Protein AF-A0A5Q4EK01-F1 (afdb_monomer_lite)

Sequence (130 aa):
MYFKLKILYYLMVVKFTKWLYQNKLSDIPKIRFRSLIRHLKDSPYYRSLLKPNPVLGHFPLMDKQTFMQHFNAINTCGLKLDECMEVAQKAEQSRDFSPMIKGISVGLSTGTSGNRGVFLVSEKERAVWV

Radius of gyration: 17.1 Å; chains: 1; bounding box: 43×36×44 Å

Foldseek 3Di:
DVLVVLLVVLVVVVVVVCVVCVPPVVCVVVVVVVVVVVLLCLQQVSVVQDDVPDDPVSDDDDDQVNCLVCVCRGDSVNDDSVVLCVLQVVCVVVVPQPDDDVQKGKYWDDDPPPDTGIDIHHSNRVSNVD

Secondary structure (DSSP, 8-state):
-HHHHHHHHHHHHHHHHHHHHTT-TTTHHHHHHHHHHHHHTTSHHHHHH--SS--GGGSPP--HHHHHHTHHHH-TT---HHHHHHHHHHHHHH-----EETTEEEEEE--SSS--EEEEE-HHHHHHH-

Structure (mmCIF, N/CA/C/O backbone):
data_AF-A0A5Q4EK01-F1
#
_entry.id   AF-A0A5Q4EK01-F1
#
loop_
_atom_site.group_PDB
_atom_site.id
_atom_site.type_symbol
_atom_site.label_atom_id
_atom_site.label_alt_id
_atom_site.label_comp_id
_atom_site.label_asym_id
_atom_site.label_entity_id
_atom_site.label_seq_id
_atom_site.pdbx_PDB_ins_code
_atom_site.Cartn_x
_atom_site.Cartn_y
_atom_site.Cartn_z
_atom_site.occupancy
_atom_site.B_iso_or_equiv
_atom_site.auth_seq_id
_atom_site.auth_comp_id
_a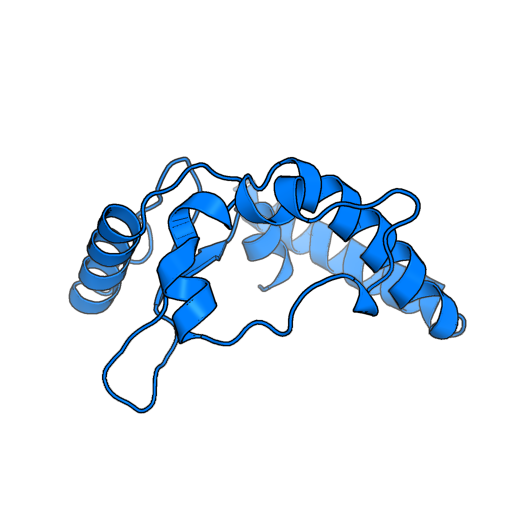tom_site.auth_asym_id
_atom_site.auth_atom_id
_atom_site.pdbx_PDB_model_num
ATOM 1 N N . MET A 1 1 ? 4.615 -13.781 19.307 1.00 59.12 1 MET A N 1
ATOM 2 C CA . MET A 1 1 ? 6.042 -14.190 19.281 1.00 59.12 1 MET A CA 1
ATOM 3 C C . MET A 1 1 ? 6.627 -14.249 17.862 1.00 59.12 1 MET A C 1
ATOM 5 O O . MET A 1 1 ? 7.748 -13.802 17.673 1.00 59.12 1 MET A O 1
ATOM 9 N N . TYR A 1 2 ? 5.862 -14.673 16.848 1.00 83.44 2 TYR A N 1
ATOM 10 C CA . TYR A 1 2 ? 6.329 -14.778 15.453 1.00 83.44 2 TYR A CA 1
ATOM 11 C C . TYR A 1 2 ? 6.664 -13.451 14.737 1.00 83.44 2 TYR A C 1
ATOM 13 O O . TYR A 1 2 ? 7.574 -13.423 13.916 1.00 83.44 2 TYR A O 1
ATOM 21 N N . PHE A 1 3 ? 5.992 -12.335 15.052 1.00 86.19 3 PHE A N 1
ATOM 22 C CA . PHE A 1 3 ? 6.230 -11.060 14.352 1.00 86.19 3 PHE A CA 1
ATOM 23 C C . PHE A 1 3 ? 7.625 -10.461 14.618 1.00 86.19 3 PHE A C 1
ATOM 25 O O . PHE A 1 3 ? 8.285 -10.004 13.693 1.00 86.19 3 PHE A O 1
ATOM 32 N N . LYS A 1 4 ? 8.133 -10.536 15.859 1.00 88.81 4 LYS A N 1
ATOM 33 C CA . LYS A 1 4 ? 9.485 -10.048 16.202 1.00 88.81 4 LYS A CA 1
ATOM 34 C C . LYS A 1 4 ? 10.589 -10.805 15.452 1.00 88.81 4 LYS A C 1
ATOM 36 O O . LYS A 1 4 ? 11.578 -10.208 15.044 1.00 88.81 4 LYS A O 1
ATOM 41 N N . LEU A 1 5 ? 10.392 -12.103 15.213 1.00 91.81 5 LEU A N 1
ATOM 42 C CA . LEU A 1 5 ? 11.295 -12.902 14.381 1.00 91.81 5 LEU A CA 1
ATOM 43 C C . LEU A 1 5 ? 11.254 -12.453 12.914 1.00 91.81 5 LEU A C 1
ATOM 45 O O . LEU A 1 5 ? 12.302 -12.396 12.277 1.00 91.81 5 LEU A O 1
ATOM 49 N N . LYS A 1 6 ? 10.076 -12.071 12.392 1.00 90.62 6 LYS A N 1
ATOM 50 C CA . LYS A 1 6 ? 9.957 -11.478 11.048 1.00 90.62 6 LYS A CA 1
ATOM 51 C C . LYS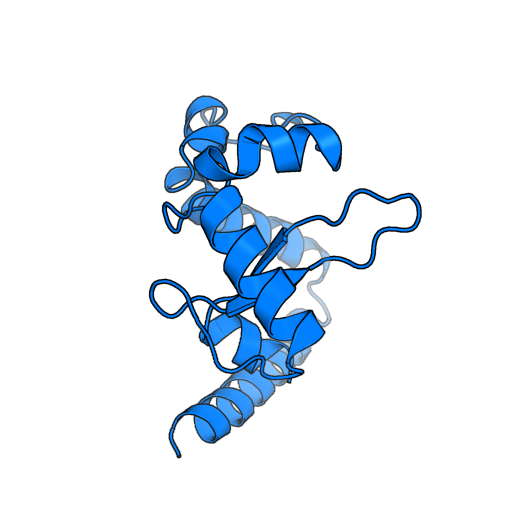 A 1 6 ? 10.744 -10.169 10.944 1.00 90.62 6 LYS A C 1
ATOM 53 O O . LYS A 1 6 ? 11.432 -9.992 9.947 1.00 90.62 6 LYS A O 1
ATOM 58 N N . ILE A 1 7 ? 10.699 -9.305 11.964 1.00 91.62 7 ILE A N 1
ATOM 59 C CA . ILE A 1 7 ? 11.505 -8.068 12.003 1.00 91.62 7 ILE A CA 1
ATOM 60 C C . ILE A 1 7 ? 12.997 -8.405 11.896 1.00 91.62 7 ILE A C 1
ATOM 62 O O . ILE A 1 7 ? 13.680 -7.915 11.000 1.00 91.62 7 ILE A O 1
ATOM 66 N N . LEU A 1 8 ? 13.500 -9.305 12.749 1.00 91.69 8 LEU A N 1
ATOM 67 C CA . LEU A 1 8 ? 14.913 -9.695 12.721 1.00 91.69 8 LEU A CA 1
ATOM 68 C C . LEU A 1 8 ? 15.318 -10.299 11.366 1.00 91.69 8 LEU A C 1
ATOM 70 O O . LEU A 1 8 ? 16.369 -9.964 10.818 1.00 91.69 8 LEU A O 1
ATOM 74 N N . TYR A 1 9 ? 14.467 -11.158 10.806 1.00 92.88 9 TYR A N 1
ATOM 75 C CA . TYR A 1 9 ? 14.664 -11.732 9.480 1.00 92.88 9 TYR A CA 1
ATOM 76 C C . TYR A 1 9 ? 14.763 -10.648 8.398 1.00 92.88 9 TYR A C 1
ATOM 78 O O . TYR A 1 9 ? 15.738 -10.623 7.643 1.00 92.88 9 TYR A O 1
ATOM 86 N N . TYR A 1 10 ? 13.801 -9.722 8.333 1.00 91.75 10 TYR A N 1
ATOM 87 C CA . TYR A 1 10 ? 13.805 -8.669 7.319 1.00 91.75 10 TYR A CA 1
ATOM 88 C C . TYR A 1 10 ? 14.944 -7.666 7.518 1.00 91.75 10 TYR A C 1
ATOM 90 O O . TYR A 1 10 ? 15.518 -7.222 6.524 1.00 91.75 10 TYR A O 1
ATOM 98 N N . LEU A 1 11 ? 15.363 -7.393 8.756 1.00 91.25 11 LEU A N 1
ATOM 99 C CA . LEU A 1 11 ? 16.566 -6.611 9.040 1.00 91.25 11 LEU A CA 1
ATOM 100 C C . LEU A 1 11 ? 17.815 -7.263 8.428 1.00 91.25 11 LEU A C 1
ATOM 102 O O . LEU A 1 11 ? 18.611 -6.584 7.772 1.00 91.25 11 LEU A O 1
ATOM 106 N N . MET A 1 12 ? 17.981 -8.578 8.600 1.00 92.31 12 MET A N 1
ATOM 107 C CA . MET A 1 12 ? 19.090 -9.318 7.987 1.00 92.31 12 MET A CA 1
ATOM 108 C C . MET A 1 12 ? 19.013 -9.276 6.458 1.00 92.31 12 MET A C 1
ATOM 110 O O . MET A 1 12 ? 20.018 -8.984 5.809 1.00 92.31 12 MET A O 1
ATOM 114 N N . VAL A 1 13 ? 17.826 -9.478 5.875 1.00 90.31 13 VAL A N 1
ATOM 115 C CA . VAL A 1 13 ? 17.609 -9.385 4.420 1.00 90.31 13 VAL A CA 1
ATOM 116 C C . VAL A 1 13 ? 17.983 -7.998 3.891 1.00 90.31 13 VAL A C 1
ATOM 118 O O . VAL A 1 13 ? 18.700 -7.896 2.894 1.00 90.31 13 VAL A O 1
ATOM 121 N N . VAL A 1 14 ? 17.551 -6.920 4.549 1.00 88.06 14 VAL A N 1
ATOM 122 C CA . VAL A 1 14 ? 17.865 -5.542 4.137 1.00 88.06 14 VAL A CA 1
ATOM 123 C C . VAL A 1 14 ? 19.367 -5.270 4.231 1.00 88.06 14 VAL A C 1
ATOM 125 O O . VAL A 1 14 ? 19.947 -4.719 3.295 1.00 88.06 14 VAL A O 1
ATOM 128 N N . LYS A 1 15 ? 20.033 -5.695 5.312 1.00 89.00 15 LYS A N 1
ATOM 129 C CA . LYS A 1 15 ? 21.488 -5.522 5.464 1.00 89.00 15 LYS A CA 1
ATOM 130 C C . LYS A 1 15 ? 22.274 -6.300 4.412 1.00 89.00 15 LYS A C 1
ATOM 132 O O . LYS A 1 15 ? 23.176 -5.741 3.790 1.00 89.00 15 LYS A O 1
ATOM 137 N N . PHE A 1 16 ? 21.903 -7.555 4.182 1.00 89.06 16 PHE A N 1
ATOM 138 C CA . PHE A 1 16 ? 22.562 -8.418 3.208 1.00 89.06 16 PHE A CA 1
ATOM 139 C C . PHE A 1 16 ? 22.355 -7.920 1.777 1.00 89.06 16 PHE A C 1
ATOM 141 O O . PHE A 1 16 ? 23.311 -7.805 1.017 1.00 89.06 16 PHE A O 1
ATOM 148 N N . THR A 1 17 ? 21.127 -7.538 1.416 1.00 84.25 17 THR A N 1
ATOM 149 C CA . THR A 1 17 ? 20.852 -6.949 0.098 1.00 84.25 17 THR A CA 1
ATOM 150 C C . THR A 1 17 ? 21.589 -5.626 -0.083 1.00 84.25 17 THR A C 1
ATOM 152 O O . THR A 1 17 ? 22.220 -5.430 -1.118 1.00 84.25 17 THR A O 1
ATOM 155 N N . LYS A 1 18 ? 21.606 -4.736 0.918 1.00 84.62 18 LYS A N 1
ATOM 156 C CA . LYS A 1 18 ? 22.403 -3.504 0.848 1.00 84.62 18 LYS A CA 1
ATOM 157 C C . LYS A 1 18 ? 23.873 -3.819 0.577 1.00 84.62 18 LYS A C 1
ATOM 159 O O . LYS A 1 18 ? 24.444 -3.210 -0.315 1.00 84.62 18 LYS A O 1
ATOM 164 N N . TRP A 1 19 ? 24.463 -4.766 1.304 1.00 86.50 19 TRP A N 1
ATOM 165 C CA . TRP A 1 19 ? 25.848 -5.191 1.091 1.00 86.50 19 TRP A CA 1
ATOM 166 C C . TRP A 1 19 ? 26.085 -5.744 -0.323 1.00 86.50 19 TRP A C 1
ATOM 168 O O . TRP A 1 19 ? 26.984 -5.274 -1.014 1.00 86.50 19 TRP A O 1
ATOM 178 N N . LEU A 1 20 ? 25.229 -6.650 -0.805 1.00 82.31 20 LEU A N 1
ATOM 179 C CA . LEU A 1 20 ? 25.348 -7.235 -2.147 1.00 82.31 20 LEU A CA 1
ATOM 180 C C . LEU A 1 20 ? 25.237 -6.209 -3.284 1.00 82.31 20 LEU A C 1
ATOM 182 O O . LEU A 1 20 ? 25.905 -6.343 -4.309 1.00 82.31 20 LEU A O 1
ATOM 186 N N . TYR A 1 21 ? 24.371 -5.206 -3.131 1.00 78.75 21 TYR A N 1
ATOM 187 C CA . TYR A 1 21 ? 24.067 -4.243 -4.191 1.00 78.75 21 TYR A CA 1
ATOM 188 C C . TYR A 1 21 ? 24.777 -2.891 -4.027 1.00 78.75 21 TYR A C 1
ATOM 190 O O . TYR A 1 21 ? 24.534 -1.994 -4.836 1.00 78.75 21 TYR A O 1
ATOM 198 N N . GLN A 1 22 ? 25.678 -2.741 -3.045 1.00 78.56 22 GLN A N 1
ATOM 199 C CA . GLN A 1 22 ? 26.440 -1.504 -2.801 1.00 78.56 22 GLN A CA 1
ATOM 200 C C . GLN A 1 22 ? 27.131 -0.979 -4.072 1.00 78.56 22 GLN A C 1
ATOM 202 O O . GLN A 1 22 ? 27.082 0.217 -4.339 1.00 78.56 22 GLN A O 1
ATOM 207 N N . ASN A 1 23 ? 27.660 -1.880 -4.908 1.00 78.44 23 ASN A N 1
ATOM 208 C CA . ASN A 1 23 ? 28.379 -1.537 -6.142 1.00 78.44 23 ASN A CA 1
ATOM 209 C C . ASN A 1 23 ? 27.542 -1.717 -7.430 1.00 78.44 23 ASN A C 1
ATOM 211 O O . ASN A 1 23 ? 28.076 -1.593 -8.528 1.00 78.44 23 ASN A O 1
ATOM 215 N N . LYS A 1 24 ? 26.239 -2.033 -7.325 1.00 79.12 24 LYS A N 1
ATOM 216 C CA . LYS A 1 24 ? 25.333 -2.316 -8.467 1.00 79.12 24 LYS A CA 1
ATOM 217 C C . LYS A 1 24 ? 24.027 -1.516 -8.402 1.00 79.12 24 LYS A C 1
ATOM 219 O O . LYS A 1 24 ? 22.949 -2.013 -8.731 1.00 79.12 24 LYS A O 1
ATOM 224 N N . LEU A 1 25 ? 24.111 -0.262 -7.961 1.00 75.38 25 LEU A N 1
ATOM 225 C CA . LEU A 1 25 ? 22.949 0.613 -7.759 1.00 75.38 25 LEU A CA 1
ATOM 226 C C . LEU A 1 25 ? 22.146 0.867 -9.047 1.00 75.38 25 LEU A C 1
ATOM 228 O O . LEU A 1 25 ? 20.934 1.056 -8.973 1.00 75.38 25 LEU A O 1
ATOM 232 N N . SER A 1 26 ? 22.785 0.810 -10.219 1.00 78.69 26 SER A N 1
ATOM 233 C CA . SER A 1 26 ? 22.146 1.024 -11.526 1.00 78.69 26 SER A CA 1
ATOM 234 C C . SER A 1 26 ? 21.131 -0.062 -11.914 1.00 78.69 26 SER A C 1
ATOM 236 O O . SER A 1 26 ? 20.198 0.215 -12.672 1.00 78.69 26 SER A O 1
ATOM 238 N N . ASP A 1 27 ? 21.258 -1.280 -11.377 1.00 79.44 27 ASP A N 1
ATOM 239 C CA . ASP A 1 27 ? 20.379 -2.409 -11.715 1.00 79.44 27 ASP A CA 1
ATOM 240 C C . ASP A 1 27 ? 19.179 -2.548 -10.767 1.00 79.44 27 ASP A C 1
ATOM 242 O O . ASP A 1 27 ? 18.135 -3.095 -11.147 1.00 79.44 27 ASP A O 1
ATOM 246 N N . ILE A 1 28 ? 19.284 -2.012 -9.545 1.00 83.50 28 ILE A N 1
ATOM 247 C CA . ILE A 1 28 ? 18.233 -2.105 -8.520 1.00 83.50 28 ILE A CA 1
ATOM 248 C C . ILE A 1 28 ? 16.886 -1.551 -9.017 1.00 83.50 28 ILE A C 1
ATOM 250 O O . ILE A 1 28 ? 15.875 -2.238 -8.824 1.00 83.50 28 ILE A O 1
ATOM 254 N N . PRO A 1 29 ? 16.810 -0.372 -9.676 1.00 86.75 29 PRO A N 1
ATOM 255 C CA . PRO A 1 29 ? 15.542 0.154 -10.173 1.00 86.75 29 PRO A CA 1
ATOM 256 C C . PRO A 1 29 ? 14.863 -0.799 -11.156 1.00 86.75 29 PRO A C 1
ATOM 258 O O . PRO A 1 29 ? 13.661 -1.027 -11.047 1.00 86.75 29 PRO A O 1
ATOM 261 N N . LYS A 1 30 ? 15.626 -1.427 -12.062 1.00 86.25 30 LYS A N 1
ATOM 262 C CA . LYS A 1 30 ? 15.090 -2.377 -13.052 1.00 86.25 30 LYS A CA 1
ATOM 263 C C . LYS A 1 30 ? 14.507 -3.615 -12.371 1.00 86.25 30 LYS A C 1
ATOM 265 O O . LYS A 1 30 ? 13.405 -4.045 -12.715 1.00 86.25 30 LYS A O 1
ATOM 270 N N . ILE A 1 31 ? 15.215 -4.173 -11.387 1.00 86.94 31 ILE A N 1
ATOM 271 C CA . ILE A 1 31 ? 14.756 -5.344 -10.621 1.00 86.94 31 ILE A CA 1
ATOM 272 C C . ILE A 1 31 ? 13.483 -5.008 -9.833 1.00 86.94 31 ILE A C 1
ATOM 274 O O . ILE A 1 31 ? 12.499 -5.753 -9.892 1.00 86.94 31 ILE A O 1
ATOM 278 N N . ARG A 1 32 ? 13.470 -3.866 -9.134 1.00 88.62 32 ARG A N 1
ATOM 279 C CA . ARG A 1 32 ? 12.306 -3.408 -8.361 1.00 88.62 32 ARG A CA 1
ATOM 280 C C . ARG A 1 32 ? 11.111 -3.119 -9.254 1.00 88.62 32 ARG A C 1
ATOM 282 O O . ARG A 1 32 ? 10.010 -3.547 -8.929 1.00 88.62 32 ARG A O 1
ATOM 289 N N . PHE A 1 33 ? 11.330 -2.481 -10.398 1.00 91.25 33 PHE A N 1
ATOM 290 C CA . PHE A 1 33 ? 10.274 -2.197 -11.358 1.00 91.25 33 PHE A CA 1
ATOM 291 C C . PHE A 1 33 ? 9.656 -3.485 -11.917 1.00 91.25 33 PHE A C 1
ATOM 293 O O . PHE A 1 33 ? 8.438 -3.630 -11.904 1.00 91.25 33 PHE A O 1
ATOM 300 N N . ARG A 1 34 ? 10.467 -4.487 -12.289 1.00 90.12 34 ARG A N 1
ATOM 301 C CA . ARG A 1 34 ? 9.948 -5.813 -12.685 1.00 90.12 34 ARG A CA 1
ATOM 302 C C . ARG A 1 34 ? 9.103 -6.460 -11.585 1.00 90.12 34 ARG A C 1
ATOM 304 O O . ARG A 1 34 ? 8.103 -7.108 -11.888 1.00 90.12 34 ARG A O 1
ATOM 311 N N . SER A 1 35 ? 9.497 -6.302 -10.319 1.00 90.75 35 SER A N 1
ATOM 312 C CA . SER A 1 35 ? 8.695 -6.788 -9.193 1.00 90.75 35 SER A CA 1
ATOM 313 C C . SER A 1 35 ? 7.398 -6.007 -9.022 1.00 90.75 35 SER A C 1
ATOM 315 O O . SER A 1 35 ? 6.359 -6.620 -8.807 1.00 90.75 35 SER A O 1
ATOM 317 N N . LEU A 1 36 ? 7.439 -4.684 -9.170 1.00 92.06 36 LEU A N 1
ATOM 318 C CA . LEU A 1 36 ? 6.262 -3.824 -9.109 1.00 92.06 36 LEU A CA 1
ATOM 319 C C . LEU A 1 36 ? 5.237 -4.222 -10.176 1.00 92.06 36 LEU A C 1
ATOM 321 O O . LEU A 1 36 ? 4.087 -4.468 -9.835 1.00 92.06 36 LEU A O 1
ATOM 325 N N . ILE A 1 37 ? 5.658 -4.394 -11.434 1.00 93.25 37 ILE A N 1
ATOM 326 C CA . ILE A 1 37 ? 4.773 -4.809 -12.536 1.00 93.25 37 ILE A CA 1
ATOM 327 C C . ILE A 1 37 ? 4.037 -6.119 -12.229 1.00 93.25 37 ILE A C 1
ATOM 329 O O . ILE A 1 37 ? 2.876 -6.261 -12.607 1.00 93.25 37 ILE A O 1
ATOM 333 N N . ARG A 1 38 ? 4.681 -7.074 -11.539 1.00 91.50 38 ARG A N 1
ATOM 334 C CA . ARG A 1 38 ? 4.012 -8.316 -11.122 1.00 91.50 38 ARG A CA 1
ATOM 335 C C . ARG A 1 38 ? 2.826 -8.033 -10.199 1.00 91.50 38 ARG A C 1
ATOM 337 O O . ARG A 1 38 ? 1.776 -8.614 -10.423 1.00 91.50 38 ARG A O 1
ATOM 344 N N . HIS A 1 39 ? 2.977 -7.113 -9.250 1.00 90.62 39 HIS A N 1
ATOM 345 C CA . HIS A 1 39 ? 1.910 -6.724 -8.322 1.00 90.62 39 HIS A CA 1
ATOM 346 C C . HIS A 1 39 ? 0.861 -5.802 -8.955 1.00 90.62 39 HIS A C 1
ATOM 348 O O . HIS A 1 39 ? -0.313 -5.881 -8.611 1.00 90.62 39 HIS A O 1
ATOM 354 N N . LEU A 1 40 ? 1.243 -4.951 -9.914 1.00 92.38 40 LEU A N 1
ATOM 355 C CA . LEU A 1 40 ? 0.296 -4.056 -10.593 1.00 92.38 40 LEU A CA 1
ATOM 356 C C . LEU A 1 40 ? -0.779 -4.807 -11.391 1.00 92.38 40 LEU A C 1
ATOM 358 O O . LEU A 1 40 ? -1.849 -4.256 -11.627 1.00 92.38 40 LEU A O 1
ATOM 362 N N . LYS A 1 41 ? -0.526 -6.061 -11.785 1.00 91.62 41 LYS A N 1
ATOM 363 C CA . LYS A 1 41 ? -1.526 -6.921 -12.441 1.00 91.62 41 LYS A CA 1
ATOM 364 C C . LYS A 1 41 ? -2.723 -7.238 -11.544 1.00 91.62 41 LYS A C 1
ATOM 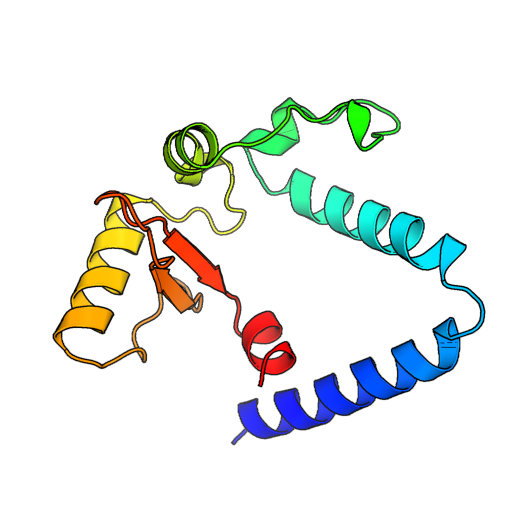366 O O . LYS A 1 41 ? -3.816 -7.450 -12.064 1.00 91.62 41 LYS A O 1
ATOM 371 N N . ASP A 1 42 ? -2.511 -7.244 -10.231 1.00 94.25 42 ASP A N 1
ATOM 372 C CA . ASP A 1 42 ? -3.539 -7.552 -9.234 1.00 94.25 42 ASP A CA 1
ATOM 373 C C . ASP A 1 42 ? -4.378 -6.315 -8.874 1.00 94.25 42 ASP A C 1
ATOM 375 O O . ASP A 1 42 ? -5.405 -6.426 -8.212 1.00 94.25 42 ASP A O 1
ATOM 379 N N . SER A 1 43 ? -3.956 -5.128 -9.319 1.00 96.50 43 SER A N 1
ATOM 380 C CA . SER A 1 43 ? -4.687 -3.873 -9.159 1.00 96.50 43 SER A CA 1
ATOM 381 C C . SER A 1 43 ? -5.619 -3.660 -10.354 1.00 96.50 43 SER A C 1
ATOM 383 O O . SER A 1 43 ? -5.120 -3.502 -11.471 1.00 96.50 43 SER A O 1
ATOM 385 N N . PRO A 1 44 ? -6.952 -3.607 -10.171 1.00 96.69 44 PRO A N 1
ATOM 386 C CA . PRO A 1 44 ? -7.884 -3.314 -11.261 1.00 96.69 44 PRO A CA 1
ATOM 387 C C . PRO A 1 44 ? -7.528 -2.057 -12.071 1.00 96.69 44 PRO A C 1
ATOM 389 O O . PRO A 1 44 ? -7.576 -2.086 -13.301 1.00 96.69 44 PRO A O 1
ATOM 392 N N . TYR A 1 45 ? -7.115 -0.980 -11.395 1.00 96.75 45 TYR A N 1
ATOM 393 C CA . TYR A 1 45 ? -6.727 0.280 -12.031 1.00 96.75 45 TYR A CA 1
ATOM 394 C C . TYR A 1 45 ? -5.504 0.085 -12.930 1.00 96.75 45 TYR A C 1
ATOM 396 O O . TYR A 1 45 ? -5.575 0.309 -14.139 1.00 96.75 45 TYR A O 1
ATOM 404 N N . TYR A 1 46 ? -4.390 -0.399 -12.374 1.00 95.88 46 TYR A N 1
ATOM 405 C CA . TYR A 1 46 ? -3.153 -0.520 -13.144 1.00 95.88 46 TYR A CA 1
ATOM 406 C C . TYR A 1 46 ? -3.203 -1.637 -14.179 1.00 95.88 46 TYR A C 1
ATOM 408 O O . TYR A 1 46 ? -2.588 -1.493 -15.234 1.00 95.88 46 TYR A O 1
ATOM 416 N N . ARG A 1 47 ? -3.975 -2.703 -13.943 1.00 95.00 47 ARG A N 1
ATOM 417 C CA . ARG A 1 47 ? -4.199 -3.771 -14.922 1.00 95.00 47 ARG A CA 1
ATOM 418 C C . ARG A 1 47 ? -4.728 -3.227 -16.248 1.00 95.00 47 ARG A C 1
ATOM 420 O O . ARG A 1 47 ? -4.284 -3.696 -17.291 1.00 95.00 47 ARG A O 1
ATOM 427 N N . SER A 1 48 ? -5.612 -2.229 -16.211 1.00 93.94 48 SER A N 1
ATOM 428 C CA . SER A 1 48 ? -6.139 -1.579 -17.421 1.00 93.94 48 SER A CA 1
ATOM 429 C C . SER A 1 48 ? -5.094 -0.748 -18.184 1.00 93.94 48 SER A C 1
ATOM 431 O O . SER A 1 48 ? -5.237 -0.527 -19.383 1.00 93.94 48 SER A O 1
ATOM 433 N N . LEU A 1 49 ? -4.017 -0.329 -17.510 1.00 93.88 49 LEU A N 1
ATOM 434 C CA . LEU A 1 49 ? -2.949 0.514 -18.060 1.00 93.88 49 LEU A CA 1
ATOM 435 C C . LEU A 1 49 ? -1.722 -0.289 -18.528 1.00 93.88 49 LEU A C 1
ATOM 437 O O . LEU A 1 49 ? -0.802 0.270 -19.131 1.00 93.88 49 LEU A O 1
ATOM 441 N N . LEU A 1 50 ? -1.670 -1.595 -18.246 1.00 94.00 50 LEU A N 1
ATOM 442 C CA . LEU A 1 50 ? -0.530 -2.441 -18.593 1.00 94.00 50 LEU A CA 1
ATOM 443 C C . LEU A 1 50 ? -0.451 -2.685 -20.105 1.00 94.00 50 LEU A C 1
ATOM 445 O O . LEU A 1 50 ? -1.232 -3.438 -20.680 1.00 94.00 50 LEU A O 1
ATOM 449 N N . LYS A 1 51 ? 0.571 -2.099 -20.734 1.00 91.06 51 LYS A N 1
ATOM 450 C CA . LYS A 1 51 ? 0.970 -2.378 -22.121 1.00 91.06 51 LYS A CA 1
ATOM 451 C C . LYS A 1 51 ? 1.979 -3.536 -22.192 1.00 91.06 51 LYS A C 1
ATOM 453 O O . LYS A 1 51 ? 2.664 -3.800 -21.196 1.00 91.06 51 LYS A O 1
ATOM 458 N N . PRO A 1 52 ? 2.138 -4.199 -23.356 1.00 90.50 52 PRO A N 1
ATOM 459 C CA . PRO A 1 52 ? 3.281 -5.076 -23.606 1.00 90.50 52 PRO A CA 1
ATOM 460 C C . PRO A 1 52 ? 4.595 -4.334 -23.329 1.00 90.50 52 PRO A C 1
ATOM 462 O O . PRO A 1 52 ? 4.723 -3.166 -23.687 1.00 90.50 52 PRO A O 1
ATOM 465 N N . ASN A 1 53 ? 5.556 -5.001 -22.683 1.00 89.19 53 ASN A N 1
ATOM 466 C CA . ASN A 1 53 ? 6.834 -4.408 -22.259 1.00 89.19 53 ASN A CA 1
ATOM 467 C C . ASN A 1 53 ? 6.656 -3.067 -21.514 1.00 89.19 53 ASN A C 1
ATOM 469 O O . ASN A 1 53 ? 7.080 -2.019 -22.006 1.00 89.19 53 ASN A O 1
ATOM 473 N N . PRO A 1 54 ? 6.009 -3.075 -20.332 1.00 90.69 54 PRO A N 1
ATOM 474 C CA . PRO A 1 54 ? 5.723 -1.846 -19.608 1.00 90.69 54 PRO A CA 1
ATOM 475 C C . PRO A 1 54 ? 7.023 -1.133 -19.227 1.00 90.69 54 PRO A C 1
ATOM 477 O O . PRO A 1 54 ? 7.982 -1.766 -18.786 1.00 90.69 54 PRO A O 1
ATOM 480 N N . VAL A 1 55 ? 7.027 0.191 -19.364 1.00 91.69 55 VAL A N 1
ATOM 481 C CA . VAL A 1 55 ? 8.079 1.096 -18.882 1.00 91.69 55 VAL A CA 1
ATOM 482 C C . VAL A 1 55 ? 7.442 2.170 -18.007 1.00 91.69 55 VAL A C 1
ATOM 484 O O . VAL A 1 55 ? 6.239 2.406 -18.097 1.00 91.69 55 VAL A O 1
ATOM 487 N N . LEU A 1 56 ? 8.229 2.822 -17.148 1.00 89.12 56 LEU A N 1
ATOM 488 C CA . LEU A 1 56 ? 7.700 3.768 -16.159 1.00 89.12 56 LEU A CA 1
ATOM 489 C C . LEU A 1 56 ? 6.894 4.912 -16.801 1.00 89.12 56 LEU A C 1
ATOM 491 O O . LEU A 1 56 ? 5.840 5.267 -16.292 1.00 89.12 56 LEU A O 1
ATOM 495 N N . GLY A 1 57 ? 7.338 5.418 -17.956 1.00 90.62 57 GLY A N 1
ATOM 496 C CA . GLY A 1 57 ? 6.655 6.492 -18.686 1.00 90.62 57 GLY A CA 1
ATOM 497 C C . GLY A 1 57 ? 5.306 6.113 -19.310 1.00 90.62 57 GLY A C 1
ATOM 498 O O . GLY A 1 57 ? 4.626 6.984 -19.835 1.00 90.62 57 GLY A O 1
ATOM 499 N N . HIS A 1 58 ? 4.897 4.838 -19.278 1.00 91.69 58 HIS A N 1
ATOM 500 C CA . HIS A 1 58 ? 3.556 4.435 -19.720 1.00 91.69 58 HIS A CA 1
ATOM 501 C C . HIS A 1 58 ? 2.471 4.699 -18.673 1.00 91.69 58 HIS A C 1
ATOM 503 O O . HIS A 1 58 ? 1.289 4.660 -19.013 1.00 91.69 58 HIS A O 1
ATOM 509 N N . PHE A 1 59 ? 2.854 4.921 -17.416 1.00 92.88 59 PHE A N 1
ATOM 510 C CA . PHE A 1 59 ? 1.912 5.180 -16.338 1.00 92.88 59 PHE A CA 1
ATOM 511 C C . PHE A 1 59 ? 1.687 6.688 -16.196 1.00 92.88 59 PHE A C 1
ATOM 513 O O . PHE A 1 59 ? 2.652 7.452 -16.284 1.00 92.88 59 PHE A O 1
ATOM 520 N N . PRO A 1 60 ? 0.438 7.130 -15.975 1.00 93.06 60 PRO A N 1
ATOM 521 C CA . PRO A 1 60 ? 0.161 8.535 -15.728 1.00 93.06 60 PRO A CA 1
ATOM 522 C C . PRO A 1 60 ? 0.828 8.989 -14.426 1.00 93.06 60 PRO A C 1
ATOM 524 O O . PRO A 1 60 ? 1.006 8.201 -13.491 1.00 93.06 60 PRO A O 1
ATOM 527 N N . LEU A 1 61 ? 1.167 10.277 -14.356 1.00 94.19 61 LEU A N 1
ATOM 528 C CA . LEU A 1 61 ? 1.554 10.891 -13.090 1.00 94.19 61 LEU A CA 1
ATOM 529 C C . LEU A 1 61 ? 0.369 10.813 -12.123 1.00 94.19 61 LEU A C 1
ATOM 531 O O . LEU A 1 61 ? -0.760 11.129 -12.487 1.00 94.19 61 LEU A O 1
ATOM 535 N N . MET A 1 62 ? 0.641 10.360 -10.901 1.00 93.31 62 MET A N 1
ATOM 536 C CA . MET A 1 62 ? -0.375 10.135 -9.880 1.00 93.31 62 MET A CA 1
ATOM 537 C C . MET A 1 62 ? -0.294 11.237 -8.829 1.00 93.31 62 MET A C 1
ATOM 539 O O . MET A 1 62 ? 0.692 11.323 -8.094 1.00 93.31 62 MET A O 1
ATOM 543 N N . ASP A 1 63 ? -1.340 12.050 -8.736 1.00 92.19 63 ASP A N 1
ATOM 544 C CA . ASP A 1 63 ? -1.525 12.974 -7.623 1.00 92.19 63 ASP A CA 1
ATOM 545 C C . ASP A 1 63 ? -2.387 12.348 -6.513 1.00 92.19 63 ASP A C 1
ATOM 547 O O . ASP A 1 63 ? -2.965 11.265 -6.650 1.00 92.19 63 ASP A O 1
ATOM 551 N N . LYS A 1 64 ? -2.466 13.038 -5.372 1.00 88.62 64 LYS A N 1
ATOM 552 C CA . LYS A 1 64 ? -3.227 12.563 -4.213 1.00 88.62 64 LYS A CA 1
ATOM 553 C C . LYS A 1 64 ? -4.727 12.476 -4.503 1.00 88.62 64 LYS A C 1
ATOM 555 O O . LYS A 1 64 ? -5.370 11.545 -4.030 1.00 88.62 64 LYS A O 1
ATOM 560 N N . GLN A 1 65 ? -5.292 13.435 -5.230 1.00 90.50 65 GLN A N 1
ATOM 561 C CA . GLN A 1 65 ? -6.732 13.487 -5.482 1.00 90.50 65 GLN A CA 1
ATOM 562 C C . GLN A 1 65 ? -7.169 12.303 -6.348 1.00 90.50 65 GLN A C 1
ATOM 564 O O . GLN A 1 65 ? -8.066 11.554 -5.963 1.00 90.50 65 GLN A O 1
ATOM 569 N N . THR A 1 66 ? -6.464 12.089 -7.453 1.00 92.94 66 THR A N 1
ATOM 570 C CA . THR A 1 66 ? -6.636 10.975 -8.384 1.00 92.94 66 THR A CA 1
ATOM 571 C C . THR A 1 66 ? -6.413 9.638 -7.680 1.00 92.94 66 THR A C 1
ATOM 573 O O . THR A 1 66 ? -7.212 8.712 -7.838 1.00 92.94 66 THR A O 1
ATOM 576 N N . PHE A 1 67 ? -5.382 9.538 -6.832 1.00 94.00 67 PHE A N 1
ATOM 577 C CA . PHE A 1 67 ? -5.130 8.331 -6.044 1.00 94.00 67 PHE A CA 1
ATOM 578 C C . PHE A 1 67 ? -6.306 7.994 -5.124 1.00 94.00 67 PHE A C 1
ATOM 580 O O . PHE A 1 67 ? -6.755 6.849 -5.094 1.00 94.00 67 PHE A O 1
ATOM 587 N N . MET A 1 68 ? -6.825 8.982 -4.390 1.00 93.25 68 MET A N 1
ATOM 588 C CA . MET A 1 68 ? -7.949 8.768 -3.478 1.00 93.25 68 MET A CA 1
ATOM 589 C C . MET A 1 68 ? -9.239 8.443 -4.240 1.00 93.25 68 MET A C 1
ATOM 591 O O . MET A 1 68 ? -9.956 7.528 -3.843 1.00 93.25 68 MET A O 1
ATOM 595 N N . GLN A 1 69 ? -9.497 9.110 -5.368 1.00 94.25 69 GLN A N 1
ATOM 596 C CA . GLN A 1 69 ? -10.648 8.826 -6.233 1.00 94.25 69 GLN A CA 1
ATOM 597 C C . GLN A 1 69 ? -10.642 7.380 -6.752 1.00 94.25 69 GLN A C 1
ATOM 599 O O . GLN A 1 69 ? -11.687 6.735 -6.818 1.00 94.25 69 GLN A O 1
ATOM 604 N N . HIS A 1 70 ? -9.467 6.852 -7.099 1.00 96.25 70 HIS A N 1
ATOM 605 C CA . HIS A 1 70 ? -9.316 5.494 -7.621 1.00 96.25 70 HIS A CA 1
ATOM 606 C C . HIS A 1 70 ? -8.868 4.470 -6.570 1.00 96.25 70 HIS A C 1
ATOM 608 O O . HIS A 1 70 ? -8.551 3.337 -6.936 1.00 96.25 70 HIS A O 1
ATOM 614 N N . PHE A 1 71 ? -8.878 4.810 -5.277 1.00 96.81 71 PHE A N 1
ATOM 615 C CA . PHE A 1 71 ? -8.309 3.986 -4.203 1.00 96.81 71 PHE A CA 1
ATOM 616 C C . PHE A 1 71 ? -8.777 2.524 -4.247 1.00 96.81 71 PHE A C 1
ATOM 618 O O . PHE A 1 71 ? -7.953 1.607 -4.192 1.00 96.81 71 PHE A O 1
ATOM 625 N N . ASN A 1 72 ? -10.087 2.300 -4.405 1.00 97.19 72 ASN A N 1
ATOM 626 C CA . ASN A 1 72 ? -10.697 0.964 -4.434 1.00 97.19 72 ASN A CA 1
ATOM 627 C C . ASN A 1 72 ? -10.152 0.094 -5.575 1.00 97.19 72 ASN A C 1
ATOM 629 O O . ASN A 1 72 ? -10.001 -1.113 -5.417 1.00 97.19 72 ASN A O 1
ATOM 633 N N . ALA A 1 73 ? -9.876 0.709 -6.726 1.00 97.25 73 ALA A N 1
ATOM 634 C CA . ALA A 1 73 ? -9.347 0.032 -7.904 1.00 97.25 73 ALA A CA 1
ATOM 635 C C . ALA A 1 73 ? -7.814 -0.036 -7.889 1.00 97.25 73 ALA A C 1
ATOM 637 O O . ALA A 1 73 ? -7.232 -0.904 -8.532 1.00 97.25 73 ALA A O 1
ATOM 638 N N . ILE A 1 74 ? -7.148 0.880 -7.187 1.00 96.62 74 ILE A N 1
ATOM 639 C CA . ILE A 1 74 ? -5.692 0.911 -7.073 1.00 96.62 74 ILE A CA 1
ATOM 640 C C . ILE A 1 74 ? -5.195 -0.183 -6.131 1.00 96.62 74 ILE A C 1
ATOM 642 O O . ILE A 1 74 ? -4.230 -0.871 -6.469 1.00 96.62 74 ILE A O 1
ATOM 646 N N . ASN A 1 75 ? -5.821 -0.370 -4.970 1.00 95.62 75 ASN A N 1
ATOM 647 C CA . ASN A 1 75 ? -5.323 -1.341 -4.004 1.00 95.62 75 ASN A CA 1
ATOM 648 C C . ASN A 1 75 ? -5.547 -2.793 -4.465 1.00 95.62 75 ASN A C 1
ATOM 650 O O . ASN A 1 75 ? -6.587 -3.143 -5.013 1.00 95.62 75 ASN A O 1
ATOM 654 N N . THR A 1 76 ? -4.572 -3.658 -4.197 1.00 95.38 76 THR A N 1
ATOM 655 C CA . THR A 1 76 ? -4.605 -5.086 -4.567 1.00 95.38 76 THR A CA 1
ATOM 656 C C . THR A 1 76 ? -5.341 -5.957 -3.543 1.00 95.38 76 THR A C 1
ATOM 658 O O . THR A 1 76 ? -5.477 -7.161 -3.727 1.00 95.38 76 THR A O 1
ATOM 661 N N . CYS A 1 77 ? -5.811 -5.363 -2.442 1.00 95.06 77 CYS A N 1
ATOM 662 C CA . CYS A 1 77 ? -6.462 -6.062 -1.330 1.00 95.06 77 CYS A CA 1
ATOM 663 C C . CYS A 1 77 ? -8.001 -6.063 -1.446 1.00 95.06 77 CYS A C 1
ATOM 665 O O . CYS A 1 77 ? -8.693 -6.655 -0.610 1.00 95.06 77 CYS A O 1
ATOM 667 N N . GLY A 1 78 ? -8.546 -5.385 -2.464 1.00 95.56 78 GLY A N 1
ATOM 668 C CA . GLY A 1 78 ? -9.985 -5.217 -2.659 1.00 95.56 78 GLY A CA 1
ATOM 669 C C . GLY A 1 78 ? -10.663 -4.543 -1.464 1.00 95.56 78 GLY A C 1
ATOM 670 O O . GLY A 1 78 ? -11.740 -4.978 -1.052 1.00 95.56 78 GLY A O 1
ATOM 671 N N . LEU A 1 79 ? -9.994 -3.563 -0.851 1.00 97.12 79 LEU A N 1
ATOM 672 C CA . LEU A 1 79 ? -10.527 -2.765 0.253 1.00 97.12 79 LEU A CA 1
ATOM 673 C C . LEU A 1 79 ? -11.236 -1.520 -0.277 1.00 97.12 79 LEU A C 1
ATOM 675 O O . LEU A 1 79 ? -10.812 -0.933 -1.277 1.00 97.12 79 LEU A O 1
ATOM 679 N N . LYS A 1 80 ? -12.309 -1.118 0.407 1.00 97.12 80 LYS A N 1
ATOM 680 C CA . LYS A 1 80 ? -13.061 0.096 0.081 1.00 97.12 80 LYS A CA 1
ATOM 681 C C . LYS A 1 80 ? -12.534 1.280 0.884 1.00 97.12 80 LYS A C 1
ATOM 683 O O . LYS A 1 80 ? -12.210 1.141 2.059 1.00 97.12 80 LYS A O 1
ATOM 688 N N . LEU A 1 81 ? -12.482 2.446 0.250 1.00 95.69 81 LEU A N 1
ATOM 689 C CA . LEU A 1 81 ? -11.987 3.676 0.852 1.00 95.69 81 LEU A CA 1
ATOM 690 C C . LEU A 1 81 ? -12.756 4.040 2.124 1.00 95.69 81 LEU A C 1
ATOM 692 O O . LEU A 1 81 ? -12.124 4.341 3.130 1.00 95.69 81 LEU A O 1
ATOM 696 N N . ASP A 1 82 ? -14.087 3.966 2.093 1.00 95.44 82 ASP A N 1
ATOM 697 C CA . ASP A 1 82 ? -14.933 4.359 3.227 1.00 95.44 82 ASP A CA 1
ATOM 698 C C . ASP A 1 82 ? -14.672 3.491 4.466 1.00 95.44 82 ASP A C 1
ATOM 700 O O . ASP A 1 82 ? -14.468 4.013 5.559 1.00 95.44 82 ASP A O 1
ATOM 704 N N . GLU A 1 83 ? -14.571 2.171 4.273 1.00 96.50 83 GLU A N 1
ATOM 705 C CA . GLU A 1 83 ? -14.245 1.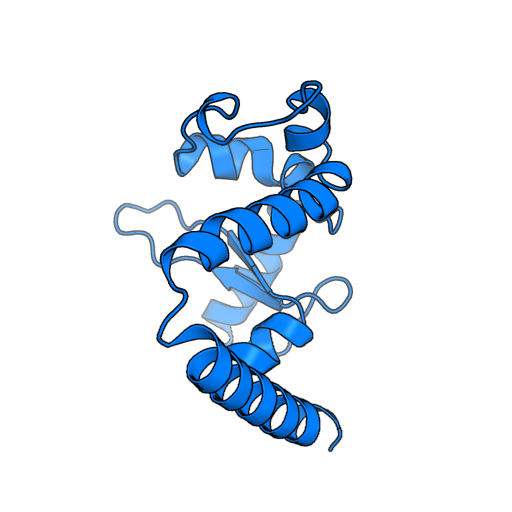200 5.328 1.00 96.50 83 GLU A CA 1
ATOM 706 C C . GLU A 1 83 ? -12.862 1.486 5.928 1.00 96.50 83 GLU A C 1
ATOM 708 O O . GLU A 1 83 ? -12.686 1.546 7.146 1.00 96.50 83 GLU A O 1
ATOM 713 N N . CYS A 1 84 ? -11.873 1.730 5.065 1.00 96.56 84 CYS A N 1
ATOM 714 C CA . CYS A 1 84 ? -10.529 2.090 5.493 1.00 96.56 84 CYS A CA 1
ATOM 715 C C . CYS A 1 84 ? -10.499 3.414 6.270 1.00 96.56 84 CYS A C 1
ATOM 717 O O . CYS A 1 84 ? -9.822 3.515 7.293 1.00 96.56 84 CYS A O 1
ATOM 719 N N . MET A 1 85 ? -11.219 4.431 5.794 1.00 94.88 85 MET A N 1
ATOM 720 C CA . MET A 1 85 ? -11.301 5.740 6.442 1.00 94.88 85 MET A CA 1
ATOM 721 C C . MET A 1 85 ? -11.944 5.635 7.821 1.00 94.88 85 MET A C 1
ATOM 723 O O . MET A 1 85 ? -11.444 6.254 8.757 1.00 94.88 85 MET A O 1
ATOM 727 N N . GLU A 1 86 ? -13.011 4.849 7.964 1.00 95.31 86 GLU A N 1
ATOM 728 C CA . GLU A 1 86 ? -13.677 4.630 9.246 1.00 95.31 86 GLU A CA 1
ATOM 729 C C . GLU A 1 86 ? -12.732 3.972 10.259 1.00 95.31 86 GLU A C 1
ATOM 731 O O . GLU A 1 86 ? -12.560 4.485 11.369 1.00 95.31 86 GLU A O 1
ATOM 736 N N . VAL A 1 87 ? -12.071 2.876 9.870 1.00 96.12 87 VAL A N 1
ATOM 737 C CA . VAL A 1 87 ? -11.116 2.171 10.740 1.00 96.12 87 VAL A CA 1
ATOM 738 C C . VAL A 1 87 ? -9.961 3.086 11.137 1.00 96.12 87 VAL A C 1
ATOM 740 O O . VAL A 1 87 ? -9.626 3.183 12.317 1.00 96.12 87 VAL A O 1
ATOM 743 N N . ALA A 1 88 ? -9.381 3.801 10.175 1.00 94.62 88 ALA 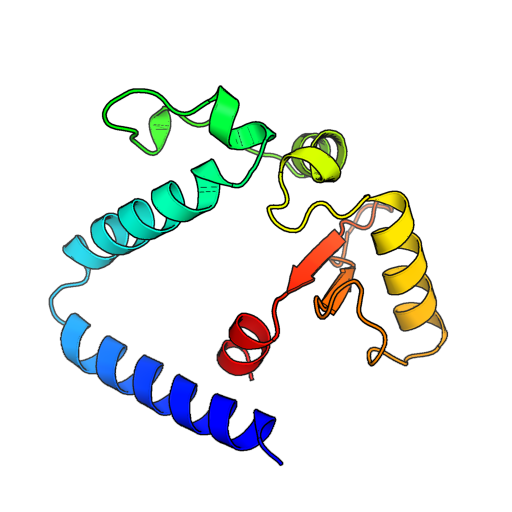A N 1
ATOM 744 C CA . ALA A 1 88 ? -8.234 4.658 10.436 1.00 94.62 88 ALA A CA 1
ATOM 745 C C . ALA A 1 88 ? -8.601 5.885 11.292 1.00 94.62 88 ALA A C 1
ATOM 747 O O . ALA A 1 88 ? -7.828 6.281 12.161 1.00 94.62 88 ALA A O 1
ATOM 748 N N . GLN A 1 89 ? -9.790 6.471 11.112 1.00 93.75 89 GLN A N 1
ATOM 749 C CA . GLN A 1 89 ? -10.268 7.567 11.964 1.00 93.75 89 GLN A CA 1
ATOM 750 C C . GLN A 1 89 ? -10.529 7.115 13.397 1.00 93.75 89 GLN A C 1
ATOM 752 O O . GLN A 1 89 ? -10.115 7.807 14.329 1.00 93.75 89 GLN A O 1
ATOM 757 N N . LYS A 1 90 ? -11.176 5.958 13.581 1.00 95.12 90 LYS A N 1
ATOM 758 C CA . LYS A 1 90 ? -11.385 5.382 14.914 1.00 95.12 90 LYS A CA 1
ATOM 759 C C . LYS A 1 90 ? -10.052 5.132 15.608 1.00 95.12 90 LYS A C 1
ATOM 761 O O . LYS A 1 90 ? -9.912 5.528 16.758 1.00 95.12 90 LYS A O 1
ATOM 766 N N . ALA A 1 91 ? -9.071 4.574 14.898 1.00 94.56 91 ALA A N 1
ATOM 767 C CA . ALA A 1 91 ? -7.731 4.348 15.433 1.00 94.56 91 ALA A CA 1
ATOM 768 C C . ALA A 1 91 ? -7.035 5.652 15.865 1.00 94.56 91 ALA A C 1
ATOM 770 O O . ALA A 1 91 ? -6.428 5.708 16.933 1.00 94.56 91 ALA A O 1
ATOM 771 N N . GLU A 1 92 ? -7.165 6.731 15.086 1.00 93.12 92 GLU A N 1
ATOM 772 C CA . GLU A 1 92 ? -6.631 8.043 15.479 1.00 93.12 92 GLU A CA 1
ATOM 773 C C . GLU A 1 92 ? -7.315 8.616 16.729 1.00 93.12 92 GLU A C 1
ATOM 775 O O . GLU A 1 92 ? -6.640 9.214 17.567 1.00 93.12 92 GLU A O 1
ATOM 780 N N . GLN A 1 93 ? -8.634 8.437 16.865 1.00 93.81 93 GLN A N 1
ATOM 781 C CA . GLN A 1 93 ? -9.413 8.936 18.006 1.00 93.81 93 GLN A CA 1
ATOM 782 C C . GLN A 1 93 ? -9.147 8.137 19.285 1.00 93.81 93 GLN A C 1
ATOM 784 O O . GLN A 1 93 ? -8.910 8.721 20.340 1.00 93.81 93 GLN A O 1
ATOM 789 N N . SER A 1 94 ? -9.176 6.806 19.198 1.00 96.06 94 SER A N 1
ATOM 790 C CA . SER A 1 94 ? -8.982 5.911 20.344 1.00 96.06 94 SER A CA 1
ATOM 791 C C . SER A 1 94 ? -7.512 5.716 20.711 1.00 96.06 94 SER A C 1
ATOM 793 O O . SER A 1 94 ? -7.219 5.198 21.786 1.00 96.06 94 SER A O 1
ATOM 795 N N . ARG A 1 95 ? -6.590 6.100 19.815 1.00 94.75 95 ARG A N 1
ATOM 796 C CA . ARG A 1 95 ? -5.154 5.777 19.877 1.00 94.75 95 ARG A CA 1
ATOM 797 C C . ARG A 1 95 ? -4.863 4.272 19.867 1.00 94.75 95 ARG A C 1
ATOM 799 O O . ARG A 1 95 ? -3.756 3.863 20.215 1.00 94.75 95 ARG A O 1
ATOM 806 N N . ASP A 1 96 ? -5.823 3.462 19.421 1.00 95.06 96 ASP A N 1
ATOM 807 C CA . ASP A 1 96 ? -5.667 2.025 19.213 1.00 95.06 96 ASP A CA 1
ATOM 808 C C . ASP A 1 96 ? -5.505 1.706 17.720 1.00 95.06 96 ASP A C 1
ATOM 810 O O . ASP A 1 96 ? -6.458 1.742 16.945 1.00 95.06 96 ASP A O 1
ATOM 814 N N . PHE A 1 97 ? -4.279 1.356 17.329 1.00 92.50 97 PHE A N 1
ATOM 815 C CA . PHE A 1 97 ? -3.904 0.990 15.957 1.00 92.50 97 PHE A CA 1
ATOM 816 C C . PHE A 1 97 ? -3.845 -0.530 15.732 1.00 92.50 97 PHE A C 1
ATOM 818 O O . PHE A 1 97 ? -3.299 -0.992 14.726 1.00 92.50 97 PHE A O 1
ATOM 825 N N . SER A 1 98 ? -4.354 -1.325 16.678 1.00 92.56 98 SER A N 1
ATOM 826 C CA . SER A 1 98 ? -4.475 -2.777 16.524 1.00 92.56 98 SER A CA 1
ATOM 827 C C . SER A 1 98 ? -5.509 -3.238 15.480 1.00 92.56 98 SER A C 1
ATOM 829 O O . SER A 1 98 ? -5.271 -4.300 14.887 1.00 92.56 98 SER A O 1
ATOM 831 N N . PRO A 1 99 ? -6.605 -2.496 15.186 1.00 93.44 99 PRO A N 1
ATOM 832 C CA . PRO A 1 99 ? -7.575 -2.915 14.180 1.00 93.44 99 PRO A CA 1
ATOM 833 C C . PRO A 1 99 ? -6.963 -3.053 12.781 1.00 93.44 99 PRO A C 1
ATOM 835 O O . PRO A 1 99 ? -6.148 -2.243 12.336 1.00 93.44 99 PRO A O 1
ATOM 838 N N . MET A 1 100 ? -7.381 -4.094 12.062 1.00 95.38 100 MET A N 1
ATOM 839 C CA . MET A 1 100 ? -6.920 -4.410 10.710 1.00 95.38 100 MET A CA 1
ATOM 840 C C . MET A 1 100 ? -8.093 -4.881 9.853 1.00 95.38 100 MET A C 1
ATOM 842 O O . MET A 1 100 ? -8.984 -5.570 10.348 1.00 95.38 100 MET A O 1
ATOM 846 N N . ILE A 1 101 ? -8.046 -4.594 8.553 1.00 96.56 101 ILE A N 1
ATOM 847 C CA . ILE A 1 101 ? -9.031 -5.083 7.581 1.00 96.56 101 ILE A CA 1
ATOM 848 C C . ILE A 1 101 ? -8.374 -6.187 6.758 1.00 96.56 101 ILE A C 1
ATOM 850 O O . ILE A 1 101 ? -7.369 -5.949 6.094 1.00 96.56 101 ILE A O 1
ATOM 854 N N . LYS A 1 102 ? -8.897 -7.419 6.815 1.00 94.56 102 LYS A N 1
ATOM 855 C CA . LYS A 1 102 ? -8.306 -8.595 6.134 1.00 94.56 102 LYS A CA 1
ATOM 856 C C . LYS A 1 102 ? -6.803 -8.790 6.438 1.00 94.56 102 LYS A C 1
ATOM 858 O O . LYS A 1 102 ? -6.029 -9.181 5.569 1.00 94.56 102 LYS A O 1
ATOM 863 N N . GLY A 1 103 ? -6.372 -8.481 7.665 1.00 93.69 103 GLY A N 1
ATOM 864 C CA . GLY A 1 103 ? -4.960 -8.557 8.076 1.00 93.69 103 GLY A CA 1
ATOM 865 C C . GLY A 1 103 ? -4.063 -7.428 7.542 1.00 93.69 103 GLY A C 1
ATOM 866 O O . GLY A 1 103 ? -2.845 -7.477 7.728 1.00 93.69 103 GLY A O 1
ATOM 867 N N . ILE A 1 104 ? -4.650 -6.416 6.898 1.00 96.69 104 ILE A N 1
ATOM 868 C CA . ILE A 1 104 ? -3.975 -5.208 6.420 1.00 96.69 104 ILE A CA 1
ATOM 869 C C . ILE A 1 104 ? -4.163 -4.092 7.444 1.00 96.69 104 ILE A C 1
ATOM 871 O O . ILE A 1 104 ? -5.281 -3.802 7.877 1.00 96.69 104 ILE A O 1
ATOM 875 N N . SER A 1 105 ? -3.058 -3.460 7.826 1.00 95.56 105 SER A N 1
ATOM 876 C CA . SER A 1 105 ? -3.082 -2.254 8.645 1.00 95.56 105 SER A CA 1
ATOM 877 C C . SER A 1 105 ? -3.438 -1.053 7.780 1.00 95.56 105 SER A C 1
ATOM 879 O O . SER A 1 105 ? -2.910 -0.893 6.678 1.00 95.56 105 SER A O 1
ATOM 881 N N . VAL A 1 106 ? -4.322 -0.208 8.300 1.00 96.00 106 VAL A N 1
ATOM 882 C CA . VAL A 1 106 ? -4.820 0.986 7.620 1.00 96.00 106 VAL A CA 1
ATOM 883 C C . VAL A 1 106 ? -4.437 2.204 8.446 1.00 96.00 106 VAL A C 1
ATOM 885 O O . VAL A 1 106 ? -4.637 2.210 9.658 1.00 96.00 106 VAL A O 1
ATOM 888 N N . GLY A 1 107 ? -3.884 3.226 7.801 1.00 93.69 107 GLY A N 1
ATOM 889 C CA . GLY A 1 107 ? -3.504 4.468 8.468 1.00 93.69 107 GLY A CA 1
ATOM 890 C C . GLY A 1 107 ? -3.859 5.697 7.647 1.00 93.69 107 GLY A C 1
ATOM 891 O O . GLY A 1 107 ? -4.101 5.612 6.438 1.00 93.69 107 GLY A O 1
ATOM 892 N N . LEU A 1 108 ? -3.887 6.850 8.315 1.00 92.44 108 LEU A N 1
ATOM 893 C CA . LEU A 1 108 ? -4.112 8.137 7.668 1.00 92.44 108 LEU A CA 1
ATOM 894 C C . LEU A 1 108 ? -2.779 8.800 7.330 1.00 92.44 108 LEU A C 1
ATOM 896 O O . LEU A 1 108 ? -1.886 8.899 8.169 1.00 92.44 108 LEU A O 1
ATOM 900 N N . SER A 1 109 ? -2.649 9.304 6.106 1.00 85.38 109 SER A N 1
ATOM 901 C CA . SER A 1 109 ? -1.547 10.201 5.775 1.00 85.38 109 SER A CA 1
ATOM 902 C C . SER A 1 109 ? -1.790 11.575 6.398 1.00 85.38 109 SER A C 1
ATOM 904 O O . SER A 1 109 ? -2.898 12.121 6.340 1.00 85.38 109 SER A O 1
ATOM 906 N N . THR A 1 110 ? -0.744 12.151 6.990 1.00 70.88 110 THR A N 1
ATOM 907 C CA . THR A 1 110 ? -0.754 13.516 7.520 1.00 70.88 110 THR A CA 1
ATOM 908 C C . THR A 1 110 ? -0.926 14.500 6.358 1.00 70.88 110 THR A C 1
ATOM 910 O O . THR A 1 110 ? -0.013 14.755 5.580 1.00 70.88 110 THR A O 1
ATOM 913 N N . GLY A 1 111 ? -2.147 15.004 6.165 1.00 59.50 111 GLY A N 1
ATOM 914 C CA . GLY A 1 111 ? -2.462 16.009 5.148 1.00 59.50 111 GLY A CA 1
ATOM 915 C C . GLY A 1 111 ? -2.414 17.424 5.721 1.00 59.50 111 GLY A C 1
ATOM 916 O O . GLY A 1 111 ? -2.997 17.672 6.770 1.00 59.50 111 GLY A O 1
ATOM 917 N N . THR A 1 112 ? -1.781 18.359 5.010 1.00 54.09 112 THR A N 1
ATOM 918 C CA . THR A 1 112 ? -1.660 19.788 5.370 1.00 54.09 112 THR A CA 1
ATOM 919 C C . THR A 1 112 ? -2.835 20.664 4.900 1.00 54.09 112 THR A C 1
ATOM 921 O O . THR A 1 112 ? -2.758 21.883 4.976 1.00 54.09 112 THR A O 1
ATOM 924 N N . SER A 1 113 ? -3.941 20.079 4.425 1.00 51.88 113 SER A N 1
ATOM 925 C CA . SER A 1 113 ? -5.038 20.827 3.779 1.00 51.88 113 SER A CA 1
ATOM 926 C C . SER A 1 113 ? -6.439 20.225 3.988 1.00 51.88 113 SER A C 1
ATOM 928 O O . SER A 1 113 ? -7.309 20.323 3.128 1.00 51.88 113 SER A O 1
ATOM 930 N N . GLY A 1 114 ? -6.680 19.564 5.125 1.00 58.34 114 GLY A N 1
ATOM 931 C CA . GLY A 1 114 ? -8.013 19.070 5.514 1.00 58.34 114 GLY A CA 1
ATOM 932 C C . GLY A 1 114 ? -8.402 17.697 4.947 1.00 58.34 114 GLY A C 1
ATOM 933 O O . GLY A 1 114 ? -9.014 16.910 5.664 1.00 58.34 114 GLY A O 1
ATOM 934 N N . ASN A 1 115 ? -7.964 17.331 3.736 1.00 67.94 115 ASN A N 1
ATOM 935 C CA . ASN A 1 115 ? -8.202 15.986 3.190 1.00 67.94 115 ASN A CA 1
ATOM 936 C C . ASN A 1 115 ? -7.112 14.991 3.620 1.00 67.94 115 ASN A C 1
ATOM 938 O O . ASN A 1 115 ? -5.982 15.009 3.113 1.00 67.94 115 ASN A O 1
ATOM 942 N N . ARG A 1 116 ? -7.447 14.091 4.551 1.00 83.19 116 ARG A N 1
ATOM 943 C CA . ARG A 1 116 ? -6.589 12.964 4.957 1.00 83.19 116 ARG A CA 1
ATOM 944 C C . ARG A 1 116 ? -6.626 11.883 3.876 1.00 83.19 116 ARG A C 1
ATOM 946 O O . ARG A 1 116 ? -7.693 11.554 3.371 1.00 83.19 116 ARG A O 1
ATOM 953 N N . GLY A 1 117 ? -5.462 11.372 3.481 1.00 88.81 117 GLY A N 1
ATOM 954 C CA . GLY A 1 117 ? -5.398 10.207 2.593 1.00 88.81 117 GLY A CA 1
ATOM 955 C C . GLY A 1 117 ? -5.328 8.916 3.402 1.00 88.81 117 GLY A C 1
ATOM 956 O O . GLY A 1 117 ? -5.020 8.958 4.590 1.00 88.81 117 GLY A O 1
ATOM 957 N N . VAL A 1 118 ? -5.558 7.778 2.753 1.00 92.88 118 VAL A N 1
ATOM 958 C CA . VAL A 1 118 ? -5.398 6.444 3.353 1.00 92.88 118 VAL A CA 1
ATOM 959 C C . VAL A 1 118 ? -4.157 5.777 2.788 1.00 92.88 118 VAL A C 1
ATOM 961 O O . VAL A 1 118 ? -3.901 5.858 1.586 1.00 92.88 118 VAL A O 1
ATOM 964 N N . PHE A 1 119 ? -3.421 5.066 3.636 1.00 93.19 119 PHE A N 1
ATOM 965 C CA . PHE A 1 119 ? -2.423 4.099 3.196 1.00 93.19 119 PHE A CA 1
ATOM 966 C C . PHE A 1 119 ? -2.691 2.719 3.803 1.00 93.19 119 PHE A C 1
ATOM 968 O O . PHE A 1 119 ? -3.313 2.588 4.859 1.00 93.19 119 PHE A O 1
ATOM 975 N N . LEU A 1 120 ? -2.216 1.691 3.103 1.00 95.44 120 LEU A N 1
ATOM 976 C CA . LEU A 1 120 ? -2.363 0.286 3.463 1.00 95.44 120 LEU A CA 1
ATOM 977 C C . LEU A 1 120 ? -0.986 -0.327 3.677 1.00 95.44 120 LEU A C 1
ATOM 979 O O . LEU A 1 120 ? -0.060 -0.029 2.922 1.00 95.44 120 LEU A O 1
ATOM 983 N N . VAL A 1 121 ? -0.862 -1.187 4.684 1.00 94.31 121 VAL A N 1
ATOM 984 C CA . VAL A 1 121 ? 0.396 -1.867 5.001 1.00 94.31 121 VAL A CA 1
ATOM 985 C C . VAL A 1 121 ? 0.116 -3.313 5.375 1.00 94.31 121 VAL A C 1
ATOM 987 O O . VAL A 1 121 ? -0.596 -3.606 6.339 1.00 94.31 121 VAL A O 1
ATOM 990 N N . SER A 1 122 ? 0.700 -4.240 4.628 1.00 93.75 122 SER A N 1
ATOM 991 C CA . SER A 1 122 ? 0.689 -5.658 4.980 1.00 93.75 122 SER A CA 1
ATOM 992 C C . SER A 1 122 ? 1.541 -5.937 6.223 1.00 93.75 122 SER A C 1
ATOM 994 O O . SER A 1 122 ? 2.431 -5.171 6.594 1.00 93.75 122 SER A O 1
ATOM 996 N N . GLU A 1 123 ? 1.334 -7.088 6.866 1.00 91.69 123 GLU A N 1
ATOM 997 C CA . GLU A 1 123 ? 2.203 -7.535 7.965 1.00 91.69 123 GLU A CA 1
ATOM 998 C C . GLU A 1 123 ? 3.683 -7.597 7.545 1.00 91.69 123 GLU A C 1
ATOM 1000 O O . GLU A 1 123 ? 4.568 -7.220 8.312 1.00 91.69 123 GLU A O 1
ATOM 1005 N N . LYS A 1 124 ? 3.956 -8.032 6.309 1.00 91.06 124 LYS A N 1
ATOM 1006 C CA . LYS A 1 124 ? 5.316 -8.084 5.769 1.00 91.06 124 LYS A CA 1
ATOM 1007 C C . LYS A 1 124 ? 5.940 -6.695 5.681 1.00 91.06 124 LYS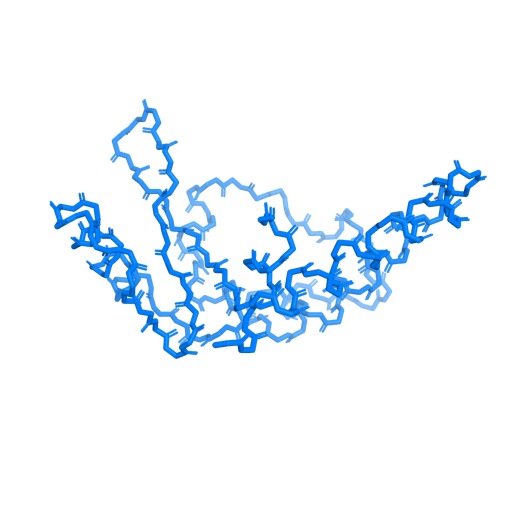 A C 1
ATOM 1009 O O . LYS A 1 124 ? 7.067 -6.523 6.126 1.00 91.06 124 LYS A O 1
ATOM 1014 N N . GLU A 1 125 ? 5.229 -5.725 5.115 1.00 91.81 125 GLU A N 1
ATOM 1015 C CA . GLU A 1 125 ? 5.730 -4.352 4.983 1.00 91.81 125 GLU A CA 1
ATOM 1016 C C . GLU A 1 125 ? 5.938 -3.702 6.353 1.00 91.81 125 GLU A C 1
ATOM 1018 O O . GLU A 1 125 ? 6.976 -3.083 6.572 1.00 91.81 125 GLU A O 1
ATOM 1023 N N . ARG A 1 126 ? 5.037 -3.946 7.316 1.00 91.19 126 ARG A N 1
ATOM 1024 C CA . ARG A 1 126 ? 5.235 -3.499 8.704 1.00 91.19 126 ARG A CA 1
ATOM 1025 C C . ARG A 1 126 ? 6.521 -4.050 9.309 1.00 91.19 126 ARG A C 1
ATOM 1027 O O . ARG A 1 126 ? 7.252 -3.305 9.944 1.00 91.19 126 ARG A O 1
ATOM 1034 N N . ALA A 1 127 ? 6.818 -5.332 9.100 1.00 90.44 127 ALA A N 1
ATOM 1035 C CA . ALA A 1 127 ? 8.043 -5.941 9.616 1.00 90.44 127 ALA A CA 1
ATOM 1036 C C . ALA A 1 127 ? 9.324 -5.409 8.946 1.00 90.44 127 ALA A C 1
ATOM 1038 O O . ALA A 1 127 ? 10.407 -5.624 9.476 1.00 90.44 127 ALA A O 1
ATOM 1039 N N . VAL A 1 128 ? 9.213 -4.759 7.782 1.00 88.75 128 VAL A N 1
ATOM 1040 C CA . VAL A 1 128 ? 10.344 -4.125 7.086 1.00 88.75 128 VAL A CA 1
ATOM 1041 C C . VAL A 1 128 ? 10.592 -2.695 7.586 1.00 88.75 128 VAL A C 1
ATOM 1043 O O . VAL A 1 128 ? 11.713 -2.208 7.469 1.00 88.75 128 VAL A O 1
ATOM 1046 N N . TRP A 1 129 ? 9.567 -2.004 8.095 1.00 80.69 129 TRP A N 1
ATOM 1047 C CA . TRP A 1 129 ? 9.659 -0.599 8.523 1.00 80.69 129 TRP A CA 1
ATOM 1048 C C . TRP A 1 129 ? 10.130 -0.400 9.968 1.00 80.69 129 TRP A C 1
ATOM 1050 O O . TRP A 1 129 ? 10.597 0.691 10.290 1.00 80.69 129 TRP A O 1
ATOM 1060 N N . VAL A 1 130 ? 9.970 -1.419 10.816 1.00 71.12 130 VAL A N 1
ATOM 1061 C CA . VAL A 1 130 ? 10.367 -1.424 12.238 1.00 71.12 130 VAL A CA 1
ATOM 1062 C C . VAL A 1 130 ? 11.796 -1.928 12.382 1.00 71.12 130 VAL A C 1
ATOM 1064 O O . VAL A 1 130 ? 12.556 -1.307 13.154 1.00 71.12 130 VAL A O 1
#

pLDDT: mean 89.62, std 8.72, range [51.88, 97.25]